Protein AF-A0A2W5MYG7-F1 (afdb_monomer)

Nearest PDB structures (foldseek):
  6tba-assembly1_5A  TM=3.237E-01  e=1.387E-01  Rhodobacter capsulatus SB 1003
  1yc9-assembly1_A-3  TM=1.896E-01  e=4.172E+00  Vibrio cholerae

Mean predicted aligned error: 13.67 Å

Organism: NCBI:txid349221

Sequence (161 aa):
IEKKKSAGIDFLLIENSTKIYDKLEKRGMKPLSVFDMIGRSLGPDLHITSLDVRPVVVATSLDPASETSQDPNAPEPIKQYEVVVRLILPAELAPEKGVEIIANLEKRLQANLPGHQVNIIKQVADMSYTGNFVGEATSAVNKDKEKQDYEAQIMIRGAML

Solvent-accessible surface area (backbone atoms only — not comparable to full-atom values): 9842 Å² total; per-residue (Å²): 116,69,89,52,52,78,70,78,52,60,62,68,58,54,53,52,54,50,53,52,48,53,58,37,45,77,68,34,34,70,58,64,67,56,49,52,40,50,56,64,36,48,48,94,89,50,61,75,77,44,77,47,79,45,84,41,77,47,72,74,86,68,69,98,83,64,93,84,66,92,54,92,78,58,77,75,66,53,51,27,34,38,35,41,40,32,35,67,45,66,44,86,56,54,61,71,56,53,51,52,52,53,55,50,37,50,53,40,40,43,68,67,36,78,85,42,51,68,43,82,77,43,79,44,63,81,74,77,77,78,70,80,72,91,62,86,86,81,80,92,71,85,72,80,72,73,71,61,61,29,41,39,31,39,37,39,35,36,73,49,98

Foldseek 3Di:
DVVVVVVVDDPVVVVVVVVVCVVQVVVLAPCVLLVVLLVVLQPDQWDWPDKDKDKDFDDPDDDPPDPPDPDVPRPPTFIKMKIKTKTWADLVDDLVVQVVSVVSSQVSSCVSDPQKDKDWPDWDDPPVDPPPPPDDDDDDDPPPVPSDITMTMMMIMHTRD

pLDDT: mean 73.77, std 17.49, range [36.84, 94.19]

Secondary structure (DSSP, 8-state):
-HHHHTTT--HHHHHHHHHHHHHHHTTT--HHHHHHHHHHHH-SS--EEEEEEEEEEE-----TT-TT---TTSPPPEEEEEEEEEEEE-TTS-HHHHHHHHHHHHHHHHHHSTT-EEEEEEEE-----------------------PPEEEEEEEEEE--

Structure (mmCIF, N/CA/C/O backbone):
data_AF-A0A2W5MYG7-F1
#
_entry.id   AF-A0A2W5MYG7-F1
#
loop_
_atom_site.group_PDB
_atom_site.id
_atom_site.type_symbol
_atom_site.label_atom_id
_atom_site.label_alt_id
_atom_site.label_comp_id
_atom_site.label_asym_id
_atom_site.label_entity_id
_atom_site.label_seq_id
_atom_site.pdbx_PDB_ins_code
_atom_site.Cartn_x
_atom_site.Cartn_y
_atom_site.Cartn_z
_atom_site.occupancy
_atom_site.B_iso_or_equiv
_atom_site.auth_seq_id
_atom_site.auth_comp_id
_atom_site.auth_asym_id
_atom_site.auth_atom_id
_atom_site.pdbx_PDB_model_num
ATOM 1 N N . ILE A 1 1 ? -2.995 -32.819 14.613 1.00 53.62 1 ILE A N 1
ATOM 2 C CA . ILE A 1 1 ? -2.354 -31.623 14.010 1.00 53.62 1 ILE A CA 1
ATOM 3 C C . ILE A 1 1 ? -1.590 -32.008 12.734 1.00 53.62 1 ILE A C 1
ATOM 5 O O . ILE A 1 1 ? -1.784 -31.353 11.721 1.00 53.62 1 ILE A O 1
ATOM 9 N N . GLU A 1 2 ? -0.861 -33.131 12.702 1.00 53.88 2 GLU A N 1
ATOM 10 C CA . GLU A 1 2 ? -0.200 -33.628 11.473 1.00 53.88 2 GLU A CA 1
ATOM 11 C C . GLU A 1 2 ? -1.151 -34.009 10.327 1.00 53.88 2 GLU A C 1
ATOM 13 O O . GLU A 1 2 ? -0.931 -33.588 9.198 1.00 53.88 2 GLU A O 1
ATOM 18 N N . LYS A 1 3 ? -2.269 -34.697 10.605 1.00 52.00 3 LYS A N 1
ATOM 19 C CA . LYS A 1 3 ? -3.257 -35.101 9.576 1.00 52.00 3 LYS A CA 1
ATOM 20 C C . LYS A 1 3 ? -3.946 -33.947 8.826 1.00 52.00 3 LYS A C 1
ATOM 22 O O . LYS A 1 3 ? -4.667 -34.205 7.871 1.00 52.00 3 LYS A O 1
ATOM 27 N N . LYS A 1 4 ? -3.779 -32.695 9.271 1.00 51.47 4 LYS A N 1
ATOM 28 C CA . LYS A 1 4 ? -4.333 -31.511 8.591 1.00 51.47 4 LYS A CA 1
ATOM 29 C C . LYS A 1 4 ? -3.271 -30.698 7.839 1.00 51.47 4 LYS A C 1
ATOM 31 O O . LYS A 1 4 ? -3.621 -30.058 6.856 1.00 51.47 4 LYS A O 1
ATOM 36 N N . LYS A 1 5 ? -1.983 -30.781 8.215 1.00 50.22 5 LYS A N 1
ATOM 37 C CA . LYS A 1 5 ? -0.866 -30.195 7.439 1.00 50.22 5 LYS A CA 1
ATOM 38 C C . LYS A 1 5 ? -0.744 -30.805 6.036 1.00 50.22 5 LYS A C 1
ATOM 40 O O . LYS A 1 5 ? -0.324 -30.129 5.108 1.00 50.22 5 LYS A O 1
ATOM 45 N N . SER A 1 6 ? -1.174 -32.055 5.864 1.00 51.44 6 SER A N 1
ATOM 46 C CA . SER A 1 6 ? -1.203 -32.763 4.577 1.00 51.44 6 SER A CA 1
ATOM 47 C C . SER A 1 6 ? -2.236 -32.231 3.571 1.00 51.44 6 SER A C 1
ATOM 49 O O . SER A 1 6 ? -2.258 -32.701 2.440 1.00 51.44 6 SER A O 1
ATOM 51 N N . ALA A 1 7 ? -3.085 -31.268 3.952 1.00 57.62 7 ALA A N 1
ATOM 52 C CA . ALA A 1 7 ? -4.072 -30.645 3.065 1.00 57.62 7 ALA A CA 1
ATOM 53 C C . ALA A 1 7 ? -3.548 -29.384 2.342 1.00 57.62 7 ALA A C 1
ATOM 55 O O . ALA A 1 7 ? -4.331 -28.679 1.715 1.00 57.62 7 ALA A O 1
ATOM 56 N N . GLY A 1 8 ? -2.254 -29.057 2.465 1.00 58.41 8 GLY A N 1
ATOM 57 C CA . GLY A 1 8 ? -1.672 -27.836 1.884 1.00 58.41 8 GLY A CA 1
ATOM 58 C C . GLY A 1 8 ? -2.100 -26.541 2.584 1.00 58.41 8 GLY A C 1
ATOM 59 O O . GLY A 1 8 ? -1.766 -25.453 2.132 1.00 58.41 8 GLY A O 1
ATOM 60 N N . ILE A 1 9 ? -2.834 -26.648 3.695 1.00 60.72 9 ILE A N 1
ATOM 61 C CA . ILE A 1 9 ? -3.268 -25.508 4.496 1.00 60.72 9 ILE A CA 1
ATOM 62 C C . ILE A 1 9 ? -2.1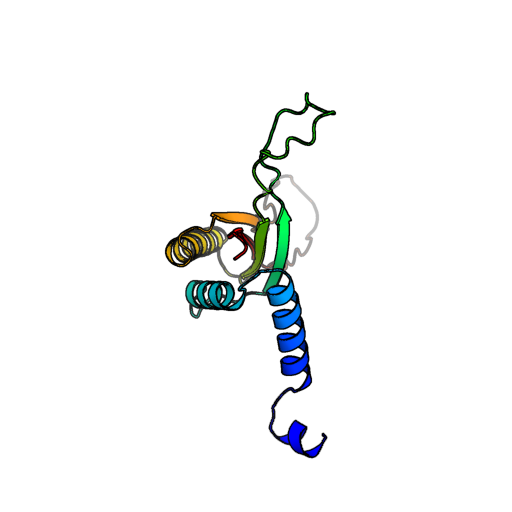52 -25.162 5.478 1.00 60.72 9 ILE A C 1
ATOM 64 O O . ILE A 1 9 ? -1.851 -25.932 6.396 1.00 60.72 9 ILE A O 1
ATOM 68 N N . ASP A 1 10 ? -1.554 -23.990 5.291 1.00 73.25 10 ASP A N 1
ATOM 69 C CA . ASP A 1 10 ? -0.563 -23.451 6.212 1.00 73.25 10 ASP A CA 1
ATOM 70 C C . ASP A 1 10 ? -1.254 -22.879 7.461 1.00 73.25 10 ASP A C 1
ATOM 72 O O . ASP A 1 10 ? -1.663 -21.719 7.528 1.00 73.25 10 ASP A O 1
ATOM 76 N N . PHE A 1 11 ? -1.411 -23.734 8.472 1.00 70.81 11 PHE A N 1
ATOM 77 C CA . PHE A 1 11 ? -1.975 -23.354 9.769 1.00 70.81 11 PHE A CA 1
ATOM 78 C C . PHE A 1 11 ? -1.181 -22.243 10.460 1.00 70.81 11 PHE A C 1
ATOM 80 O O . PHE A 1 11 ? -1.777 -21.455 11.192 1.00 70.81 11 PHE A O 1
ATOM 87 N N . LEU A 1 12 ? 0.134 -22.169 10.231 1.00 75.19 12 LEU A N 1
ATOM 88 C CA . LEU A 1 12 ? 0.979 -21.150 10.845 1.00 75.19 12 LEU A CA 1
ATOM 89 C C . LEU A 1 12 ? 0.669 -19.776 10.249 1.00 75.19 12 LEU A C 1
ATOM 91 O O . LEU A 1 12 ? 0.571 -18.793 10.984 1.00 75.19 12 LEU A O 1
ATOM 95 N N . LEU A 1 13 ? 0.450 -19.719 8.933 1.00 77.00 13 LEU A N 1
ATOM 96 C CA . LEU A 1 13 ? 0.014 -18.503 8.256 1.00 77.00 13 LEU A CA 1
ATOM 97 C C . LEU A 1 13 ? -1.340 -18.030 8.793 1.00 77.00 13 LEU A C 1
ATOM 99 O O . LEU A 1 13 ? -1.457 -16.879 9.200 1.00 77.00 13 LEU A O 1
ATOM 103 N N . ILE A 1 14 ? -2.331 -18.923 8.869 1.00 77.50 14 ILE A N 1
ATOM 104 C CA . ILE A 1 14 ? -3.676 -18.579 9.362 1.00 77.50 14 ILE A CA 1
ATOM 105 C C . ILE A 1 14 ? -3.615 -18.048 10.798 1.00 77.50 14 ILE A C 1
ATOM 107 O O . ILE A 1 14 ? -4.215 -17.015 11.107 1.00 77.50 14 ILE A O 1
ATOM 111 N N . GLU A 1 15 ? -2.881 -18.727 11.681 1.00 77.50 15 GLU A N 1
ATOM 112 C CA . GLU A 1 15 ? -2.757 -18.318 13.079 1.00 77.50 15 GLU A CA 1
ATOM 113 C C . GLU A 1 15 ? -2.080 -16.944 13.204 1.00 77.50 15 GLU A C 1
ATOM 115 O O . GLU A 1 15 ? -2.550 -16.080 13.949 1.00 77.50 15 GLU A O 1
ATOM 120 N N . ASN A 1 16 ? -1.014 -16.705 12.436 1.00 77.56 16 ASN A N 1
ATOM 121 C CA . ASN A 1 16 ? -0.309 -15.425 12.436 1.00 77.56 16 ASN A CA 1
ATOM 122 C C . ASN A 1 16 ? -1.165 -14.292 11.856 1.00 77.56 16 ASN A C 1
ATOM 124 O O . ASN A 1 16 ? -1.227 -13.214 12.450 1.00 77.56 16 ASN A O 1
ATOM 128 N N . SER A 1 17 ? -1.874 -14.533 10.751 1.00 76.75 17 SER A N 1
ATOM 129 C CA . SER A 1 17 ? -2.797 -13.561 10.156 1.00 76.75 17 SER A CA 1
ATOM 130 C C . SER A 1 17 ? -3.930 -13.195 11.115 1.00 76.75 17 SER A C 1
ATOM 132 O O . SER A 1 17 ? -4.253 -12.015 11.252 1.00 76.75 17 SER A O 1
ATOM 134 N N . THR A 1 18 ? -4.474 -14.176 11.843 1.00 81.19 18 THR A N 1
ATOM 135 C CA . THR A 1 18 ? -5.533 -13.948 12.842 1.00 81.19 18 THR A CA 1
ATOM 136 C C . THR A 1 18 ? -5.016 -13.103 14.009 1.00 81.19 18 THR A C 1
ATOM 138 O O . THR A 1 18 ? -5.635 -12.111 14.377 1.00 81.19 18 THR A O 1
ATOM 141 N N . LYS A 1 19 ? -3.823 -13.407 14.539 1.00 83.38 19 LYS A N 1
ATOM 142 C CA . LYS A 1 19 ? -3.205 -12.610 15.618 1.00 83.38 19 LYS A CA 1
ATOM 143 C C . LYS A 1 19 ? -2.951 -11.158 15.209 1.00 83.38 19 LYS A C 1
ATOM 145 O O . LYS A 1 19 ? -3.101 -10.253 16.032 1.00 83.38 19 LYS A O 1
ATOM 150 N N . ILE A 1 20 ? -2.537 -10.928 13.961 1.00 79.94 20 ILE A N 1
ATOM 151 C CA . ILE A 1 20 ? -2.338 -9.576 13.423 1.00 79.94 20 ILE A CA 1
ATOM 152 C C . ILE A 1 20 ? -3.681 -8.852 13.326 1.00 79.94 20 ILE A C 1
ATOM 154 O O . ILE A 1 20 ? -3.776 -7.714 13.786 1.00 79.94 20 ILE A O 1
ATOM 158 N N . TYR A 1 21 ? -4.709 -9.516 12.792 1.00 78.81 21 TYR A N 1
ATOM 159 C CA . TYR A 1 21 ? -6.060 -8.968 12.715 1.00 78.81 21 TYR A CA 1
ATOM 160 C C . TYR A 1 21 ? -6.575 -8.549 14.099 1.00 78.81 21 TYR A C 1
ATOM 162 O O . TYR A 1 21 ? -6.868 -7.371 14.300 1.00 78.81 21 TYR A O 1
ATOM 170 N N . ASP A 1 22 ? -6.556 -9.458 15.077 1.00 81.75 22 ASP A N 1
ATOM 171 C CA . ASP A 1 22 ? -7.035 -9.190 16.439 1.00 81.75 22 ASP A CA 1
ATOM 172 C C . ASP A 1 22 ? -6.283 -8.023 17.092 1.00 81.75 22 ASP A C 1
ATOM 174 O O . ASP A 1 22 ? -6.855 -7.219 17.831 1.00 81.75 22 ASP A O 1
ATOM 178 N N . LYS A 1 23 ? -4.971 -7.913 16.845 1.00 81.19 23 LYS A N 1
ATOM 179 C CA . LYS A 1 23 ? -4.143 -6.826 17.382 1.00 81.19 23 LYS A CA 1
ATOM 180 C C . LYS A 1 23 ? -4.505 -5.473 16.769 1.00 81.19 23 LYS A C 1
ATOM 182 O O . LYS A 1 23 ? -4.419 -4.464 17.468 1.00 81.19 23 LYS A O 1
ATOM 187 N N . LEU A 1 24 ? -4.858 -5.438 15.486 1.00 78.00 24 LEU A N 1
ATOM 188 C CA . LEU A 1 24 ? -5.277 -4.219 14.795 1.00 78.00 24 LEU A CA 1
ATOM 189 C C . LEU A 1 24 ? -6.711 -3.832 15.184 1.00 78.00 24 LEU A C 1
ATOM 191 O O . LEU A 1 24 ? -6.950 -2.667 15.499 1.00 78.00 24 LEU A O 1
ATOM 195 N N . GLU A 1 25 ? -7.623 -4.799 15.281 1.00 78.31 25 GLU A N 1
ATOM 196 C CA . GLU A 1 25 ? -9.010 -4.578 15.709 1.00 78.31 25 GLU A CA 1
ATOM 197 C C . GLU A 1 25 ? -9.080 -4.056 17.150 1.00 78.31 25 GLU A C 1
ATOM 199 O O . GLU A 1 25 ? -9.716 -3.036 17.413 1.00 78.31 25 GLU A O 1
ATOM 204 N N . LYS A 1 26 ? -8.312 -4.649 18.078 1.00 80.38 26 LYS A N 1
ATOM 205 C CA . LYS A 1 26 ? -8.182 -4.147 19.463 1.00 80.38 26 LYS A CA 1
ATOM 206 C C . LYS A 1 26 ? -7.640 -2.719 19.555 1.00 80.38 26 LYS A C 1
ATOM 208 O O . LYS A 1 26 ? -7.763 -2.089 20.602 1.00 80.38 26 LYS A O 1
ATOM 213 N N . ARG A 1 27 ? -7.011 -2.212 18.493 1.00 71.38 27 ARG A N 1
ATOM 214 C CA . ARG A 1 27 ? -6.507 -0.835 18.401 1.00 71.38 27 ARG A CA 1
ATOM 215 C C . ARG A 1 27 ? -7.498 0.121 17.725 1.00 71.38 27 ARG A C 1
ATOM 217 O O . ARG A 1 27 ? -7.124 1.265 17.498 1.00 71.38 27 ARG A O 1
ATOM 224 N N . GLY A 1 28 ? -8.724 -0.313 17.419 1.00 70.88 28 GLY A N 1
ATOM 225 C CA . GLY A 1 28 ? -9.717 0.504 16.708 1.00 70.88 28 GLY A CA 1
ATOM 226 C C . GLY A 1 28 ? -9.388 0.685 15.224 1.00 70.88 28 GLY A C 1
ATOM 227 O O . GLY A 1 28 ? -9.757 1.675 14.601 1.00 70.88 28 GLY A O 1
ATOM 228 N N . MET A 1 29 ? -8.611 -0.232 14.643 1.00 73.69 29 MET A N 1
ATOM 229 C CA . MET A 1 29 ? -8.373 -0.244 13.204 1.00 73.69 29 MET A CA 1
ATOM 230 C C . MET A 1 29 ? -9.260 -1.310 12.569 1.00 73.69 29 MET A C 1
ATOM 232 O O . MET A 1 29 ? -9.302 -2.446 13.035 1.00 73.69 29 MET A O 1
ATOM 236 N N . LYS A 1 30 ? -9.920 -0.960 11.461 1.00 76.31 30 LYS A N 1
ATOM 237 C CA . LYS A 1 30 ? -10.598 -1.908 10.564 1.00 76.31 30 LYS A CA 1
ATOM 238 C C . LYS A 1 30 ? -9.713 -2.145 9.335 1.00 76.31 30 LYS A C 1
ATOM 240 O O . LYS A 1 30 ? -9.975 -1.577 8.278 1.00 76.31 30 LYS A O 1
ATOM 245 N N . PRO A 1 31 ? -8.625 -2.928 9.456 1.00 74.50 31 PRO A N 1
ATOM 246 C CA . PRO A 1 31 ? -7.589 -2.993 8.428 1.00 74.50 31 PRO A CA 1
ATOM 247 C C . PRO A 1 31 ? -8.035 -3.732 7.164 1.00 74.50 31 PRO A C 1
ATOM 249 O O . PRO A 1 31 ? -7.507 -3.470 6.091 1.00 74.50 31 PRO A O 1
ATOM 252 N N . LEU A 1 32 ? -9.011 -4.642 7.266 1.00 81.12 32 LEU A N 1
ATOM 253 C CA . LEU A 1 32 ? -9.390 -5.517 6.155 1.00 81.12 32 LEU A CA 1
ATOM 254 C C . LEU A 1 32 ? -9.943 -4.755 4.952 1.00 81.12 32 LEU A C 1
ATOM 256 O O . LEU A 1 32 ? -9.554 -5.055 3.829 1.00 81.12 32 LEU A O 1
ATOM 260 N N . SER A 1 33 ? -10.811 -3.761 5.167 1.00 82.75 33 SER A N 1
ATOM 261 C CA . SER A 1 33 ? -11.360 -2.963 4.062 1.00 82.75 33 SER A CA 1
ATOM 262 C C . SER A 1 33 ? -10.263 -2.178 3.348 1.00 82.75 33 SER A C 1
ATOM 264 O O . SER A 1 33 ? -10.237 -2.108 2.124 1.00 82.75 33 SER A O 1
ATOM 266 N N . VAL A 1 34 ? -9.315 -1.643 4.114 1.00 85.06 34 VAL A N 1
ATOM 267 C CA . VAL A 1 34 ? -8.167 -0.895 3.598 1.00 85.06 34 VAL A CA 1
ATOM 268 C C . VAL A 1 34 ? -7.265 -1.814 2.783 1.00 85.06 34 VAL A C 1
ATOM 270 O O . VAL A 1 34 ? -6.874 -1.463 1.675 1.00 85.06 34 VAL A O 1
ATOM 273 N N . PHE A 1 35 ? -6.967 -3.006 3.298 1.00 88.56 35 PHE A N 1
ATOM 274 C CA . PHE A 1 35 ? -6.129 -3.983 2.609 1.00 88.56 35 PHE A CA 1
ATOM 275 C C . PHE A 1 35 ? -6.791 -4.524 1.339 1.00 88.56 35 PHE A C 1
ATOM 277 O O . PHE A 1 35 ? -6.102 -4.661 0.332 1.00 88.56 35 PHE A O 1
ATOM 284 N N . ASP A 1 36 ? -8.107 -4.764 1.348 1.00 88.56 36 ASP A N 1
ATOM 285 C CA . ASP A 1 36 ? -8.855 -5.146 0.141 1.00 88.56 36 ASP A CA 1
ATOM 286 C C . ASP A 1 36 ? -8.761 -4.045 -0.925 1.00 88.56 36 ASP A C 1
ATOM 288 O O . ASP A 1 36 ? -8.420 -4.313 -2.077 1.00 88.56 36 ASP A O 1
ATOM 292 N N . MET A 1 37 ? -8.968 -2.780 -0.543 1.00 89.94 37 MET A N 1
ATOM 293 C CA . MET A 1 37 ? -8.863 -1.660 -1.485 1.00 89.94 37 MET A CA 1
ATOM 294 C C . MET A 1 37 ? -7.436 -1.451 -2.002 1.00 89.94 37 MET A C 1
ATOM 296 O O . MET A 1 37 ? -7.257 -1.176 -3.191 1.00 89.94 37 MET A O 1
ATOM 300 N N . ILE A 1 38 ? -6.417 -1.621 -1.153 1.00 90.62 38 ILE A N 1
ATOM 301 C CA . ILE A 1 38 ? -5.012 -1.606 -1.583 1.00 90.62 38 ILE A CA 1
ATOM 302 C C . ILE A 1 38 ? -4.778 -2.722 -2.605 1.00 90.62 38 ILE A C 1
ATOM 304 O O . ILE A 1 38 ? -4.295 -2.442 -3.700 1.00 90.62 38 ILE A O 1
ATOM 308 N N . GLY A 1 39 ? -5.186 -3.956 -2.292 1.00 89.25 39 GLY A N 1
ATOM 309 C CA . GLY A 1 39 ? -5.038 -5.114 -3.176 1.00 89.25 39 GLY A CA 1
ATOM 310 C C . GLY A 1 39 ? -5.693 -4.905 -4.542 1.00 89.25 39 GLY A C 1
ATOM 311 O O . GLY A 1 39 ? -5.062 -5.122 -5.574 1.00 89.25 39 GLY A O 1
ATOM 312 N N . ARG A 1 40 ? -6.926 -4.387 -4.569 1.00 89.56 40 ARG A N 1
ATOM 313 C CA . ARG A 1 40 ? -7.630 -4.050 -5.819 1.00 89.56 40 ARG A CA 1
ATOM 314 C C . ARG A 1 40 ? -6.943 -2.939 -6.611 1.00 89.56 40 ARG A C 1
ATOM 316 O O . ARG A 1 40 ? -6.971 -2.960 -7.838 1.00 89.56 40 ARG A O 1
ATOM 323 N N . SER A 1 41 ? -6.326 -1.975 -5.928 1.00 91.00 41 SER A N 1
ATOM 324 C CA . SER A 1 41 ? -5.667 -0.828 -6.566 1.00 91.00 41 SER A CA 1
ATOM 325 C C . SER A 1 41 ? -4.326 -1.180 -7.215 1.00 91.00 41 SER A C 1
ATOM 327 O O . SER A 1 41 ? -3.908 -0.493 -8.154 1.00 91.00 41 SER A O 1
ATOM 329 N N . LEU A 1 42 ? -3.658 -2.242 -6.754 1.00 90.12 42 LEU A N 1
ATOM 330 C CA . LEU A 1 42 ? -2.433 -2.756 -7.376 1.00 90.12 42 LEU A CA 1
ATOM 331 C C . LEU A 1 42 ? -2.689 -3.259 -8.798 1.00 90.12 42 LEU A C 1
ATOM 333 O O . LEU A 1 42 ? -1.912 -2.957 -9.702 1.00 90.12 42 LEU A O 1
ATOM 337 N N . GLY A 1 43 ? -3.811 -3.950 -9.008 1.00 85.25 43 GLY A N 1
ATOM 338 C CA . GLY A 1 43 ? -4.076 -4.661 -10.255 1.00 85.25 43 GLY A CA 1
ATOM 339 C C . GLY A 1 43 ? -3.239 -5.944 -10.381 1.00 85.25 43 GLY A C 1
ATOM 340 O O . GLY A 1 43 ? -2.640 -6.385 -9.402 1.00 85.25 43 GLY A O 1
ATOM 341 N N . PRO A 1 44 ? -3.217 -6.571 -11.569 1.00 83.19 44 PRO A N 1
ATOM 342 C CA . PRO A 1 44 ? -2.548 -7.858 -11.770 1.00 83.19 44 PRO A CA 1
ATOM 343 C C . PRO A 1 44 ? -1.017 -7.757 -11.834 1.00 83.19 44 PRO A C 1
ATOM 345 O O . PRO A 1 44 ? -0.339 -8.745 -11.572 1.00 83.19 44 PRO A O 1
ATOM 348 N N . ASP A 1 45 ? -0.484 -6.579 -12.165 1.00 80.56 45 ASP A N 1
ATOM 349 C CA . ASP A 1 45 ? 0.925 -6.413 -12.546 1.00 80.56 45 ASP A CA 1
ATOM 350 C C . ASP A 1 45 ? 1.824 -5.935 -11.396 1.00 80.56 45 ASP A C 1
ATOM 352 O O . ASP A 1 45 ? 3.045 -5.881 -11.541 1.00 80.56 45 ASP A O 1
ATOM 356 N N . LEU A 1 46 ? 1.236 -5.534 -10.263 1.00 85.88 46 LEU A N 1
ATOM 357 C CA . LEU A 1 46 ? 1.968 -4.960 -9.137 1.00 85.88 46 LEU A CA 1
ATOM 358 C C . LEU A 1 46 ? 1.883 -5.847 -7.907 1.00 85.88 46 LEU A C 1
ATOM 360 O O . LEU A 1 46 ? 0.808 -6.262 -7.475 1.00 85.88 46 LEU A O 1
ATOM 364 N N . HIS A 1 47 ? 3.040 -6.060 -7.293 1.00 87.88 47 HIS A N 1
ATOM 365 C CA . HIS A 1 47 ? 3.173 -6.853 -6.084 1.00 87.88 47 HIS A CA 1
ATOM 366 C C . HIS A 1 47 ? 3.720 -5.993 -4.949 1.00 87.88 47 HIS A C 1
ATOM 368 O O . HIS A 1 47 ? 4.633 -5.185 -5.129 1.00 87.88 47 HIS A O 1
ATOM 374 N N . ILE A 1 48 ? 3.153 -6.180 -3.759 1.00 89.25 48 ILE A N 1
ATOM 375 C CA . ILE A 1 48 ? 3.654 -5.560 -2.536 1.00 89.25 48 ILE A CA 1
ATOM 376 C C . ILE A 1 48 ? 4.738 -6.457 -1.960 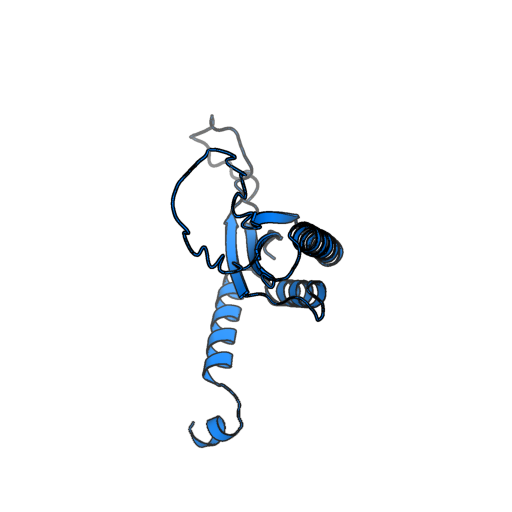1.00 89.25 48 ILE A C 1
ATOM 378 O O . ILE A 1 48 ? 4.510 -7.641 -1.720 1.00 89.25 48 ILE A O 1
ATOM 382 N N . THR A 1 49 ? 5.898 -5.875 -1.684 1.00 90.00 49 THR A N 1
ATOM 383 C CA . THR A 1 49 ? 6.984 -6.569 -0.985 1.00 90.00 49 THR A CA 1
ATOM 384 C C . THR A 1 49 ? 6.812 -6.475 0.525 1.00 90.00 49 THR A C 1
ATOM 386 O O . THR A 1 49 ? 7.113 -7.417 1.251 1.00 90.00 49 THR A O 1
ATOM 389 N N . SER A 1 50 ? 6.347 -5.325 1.017 1.00 89.50 50 SER A N 1
ATOM 390 C CA . SER A 1 50 ? 6.124 -5.106 2.444 1.00 89.50 50 SER A CA 1
ATOM 391 C C . SER A 1 50 ? 4.977 -4.136 2.683 1.00 89.50 50 SER A C 1
ATOM 393 O O . SER A 1 50 ? 4.788 -3.180 1.929 1.00 89.50 50 SER A O 1
ATOM 395 N N . LEU A 1 51 ? 4.228 -4.392 3.750 1.00 89.06 51 LEU A N 1
ATOM 396 C CA . LEU A 1 51 ? 3.160 -3.537 4.235 1.00 89.06 51 LEU A CA 1
ATOM 397 C C . LEU A 1 51 ? 3.346 -3.362 5.742 1.00 89.06 51 LEU A C 1
ATOM 399 O O . LEU A 1 51 ? 3.276 -4.334 6.495 1.00 89.06 51 LEU A O 1
ATOM 403 N N . ASP A 1 52 ? 3.586 -2.127 6.169 1.00 88.88 52 ASP A N 1
ATOM 404 C CA . ASP A 1 52 ? 3.691 -1.757 7.581 1.00 88.88 52 ASP A CA 1
ATOM 405 C C . ASP A 1 52 ? 2.464 -0.937 7.985 1.00 88.88 52 ASP A C 1
ATOM 407 O O . ASP A 1 52 ? 2.036 -0.065 7.232 1.00 88.88 52 ASP A O 1
ATOM 411 N N . VAL A 1 53 ? 1.893 -1.218 9.157 1.00 87.56 53 VAL A N 1
ATOM 412 C CA . VAL A 1 53 ? 0.741 -0.493 9.702 1.00 87.56 53 VAL A CA 1
ATOM 413 C C . VAL A 1 53 ? 1.055 -0.010 11.101 1.00 87.56 53 VAL A C 1
ATOM 415 O O . VAL A 1 53 ? 1.276 -0.803 12.023 1.00 87.56 53 VAL A O 1
ATOM 418 N N . ARG A 1 54 ? 0.974 1.305 11.285 1.00 86.06 54 ARG A N 1
ATOM 419 C CA . ARG A 1 54 ? 1.245 1.949 12.565 1.00 86.06 54 ARG A CA 1
ATOM 420 C C . ARG A 1 54 ? 0.138 2.922 12.966 1.00 86.06 54 ARG A C 1
ATOM 422 O O . ARG A 1 54 ? -0.350 3.676 12.127 1.00 86.06 54 ARG A O 1
ATOM 429 N N . PRO A 1 55 ? -0.266 2.927 14.247 1.00 82.31 55 PRO A N 1
ATOM 430 C CA . PRO A 1 55 ? -1.120 3.979 14.770 1.00 82.31 55 PRO A CA 1
ATOM 431 C C . PRO A 1 55 ? -0.341 5.298 14.835 1.00 82.31 55 PRO A C 1
ATOM 433 O O . PRO A 1 55 ? 0.821 5.317 15.241 1.00 82.31 55 PRO A O 1
ATOM 436 N N . VAL A 1 56 ? -0.992 6.394 14.467 1.00 82.31 56 VAL A N 1
ATOM 437 C CA . VAL A 1 56 ? -0.458 7.756 14.507 1.00 82.31 56 VAL A CA 1
ATOM 438 C C . VAL A 1 56 ? -1.459 8.636 15.248 1.00 82.31 56 VAL A C 1
ATOM 440 O O . VAL A 1 56 ? -2.626 8.737 14.879 1.00 82.31 56 VAL A O 1
ATOM 443 N N . VAL A 1 57 ? -1.009 9.275 16.322 1.00 75.62 57 VAL A N 1
ATOM 444 C CA . VAL A 1 57 ? -1.811 10.281 17.019 1.00 75.62 57 VAL A CA 1
ATOM 445 C C . VAL A 1 57 ? -1.452 11.626 16.417 1.00 75.62 57 VAL A C 1
ATOM 447 O O . VAL A 1 57 ? -0.310 12.069 16.543 1.00 75.62 57 VAL A O 1
ATOM 450 N N . VAL A 1 58 ? -2.405 12.265 15.743 1.00 66.25 58 VAL A N 1
ATOM 451 C CA . VAL A 1 58 ? -2.219 13.648 15.311 1.00 66.25 58 VAL A CA 1
ATOM 452 C C . VAL A 1 58 ? -2.664 14.521 16.470 1.00 66.25 58 VAL A C 1
ATOM 454 O O . VAL A 1 58 ? -3.852 14.608 16.772 1.00 66.25 58 VAL A O 1
ATOM 457 N N . ALA A 1 59 ? -1.695 15.119 17.162 1.00 58.78 59 ALA A N 1
ATOM 458 C CA . ALA A 1 59 ? -1.996 16.178 18.107 1.00 58.78 59 ALA A CA 1
ATOM 459 C C . ALA A 1 59 ? -2.602 17.332 17.305 1.00 58.78 59 ALA A C 1
ATOM 461 O O . ALA A 1 59 ? -1.938 17.910 16.443 1.00 58.78 59 ALA A O 1
ATOM 462 N N . THR A 1 60 ? -3.876 17.628 17.547 1.00 54.59 60 THR A N 1
ATOM 463 C CA . THR A 1 60 ? -4.506 18.851 17.060 1.00 54.59 60 THR A CA 1
ATOM 464 C C . THR A 1 60 ? -3.714 19.989 17.688 1.00 54.59 60 THR A C 1
ATOM 466 O O . THR A 1 60 ? -3.749 20.165 18.902 1.00 54.59 60 THR A O 1
ATOM 469 N N . SER A 1 61 ? -2.894 20.671 16.894 1.00 46.12 61 SER A N 1
ATOM 470 C CA . SER A 1 61 ? -2.002 21.726 17.358 1.00 46.12 61 SER A CA 1
ATOM 471 C C . SER A 1 61 ? -2.806 22.820 18.056 1.00 46.12 61 SER A C 1
ATOM 473 O O . SER A 1 61 ? -3.450 23.635 17.402 1.00 46.12 61 SER A O 1
ATOM 475 N N . LEU A 1 62 ? -2.759 22.815 19.384 1.00 49.41 62 LEU A N 1
ATOM 476 C CA . LEU A 1 62 ? -2.956 23.987 20.217 1.00 49.41 62 LEU A CA 1
ATOM 477 C C . LEU A 1 62 ? -1.551 24.487 20.553 1.00 49.41 62 LEU A C 1
ATOM 479 O O . LEU A 1 62 ? -0.701 23.704 20.971 1.00 49.41 62 LEU A O 1
ATOM 483 N N . ASP A 1 63 ? -1.320 25.757 20.242 1.00 47.62 63 ASP A N 1
ATOM 484 C CA . ASP A 1 63 ? -0.146 26.582 20.531 1.00 47.62 63 ASP A CA 1
ATOM 485 C C . ASP A 1 63 ? 0.880 26.003 21.535 1.00 47.62 63 ASP A C 1
ATOM 487 O O . ASP A 1 63 ? 0.510 25.671 22.665 1.00 47.62 63 ASP A O 1
ATOM 491 N N . PRO A 1 64 ? 2.195 26.006 21.228 1.00 45.00 64 PRO A N 1
ATOM 492 C CA . PRO A 1 64 ? 3.245 25.609 22.175 1.00 45.00 64 PRO A CA 1
ATOM 493 C C . PRO A 1 64 ? 3.422 26.574 23.371 1.00 45.00 64 PRO A C 1
ATOM 495 O O . PRO A 1 64 ? 4.425 26.501 24.073 1.00 45.00 64 PRO A O 1
ATOM 498 N N . ALA A 1 65 ? 2.470 27.478 23.625 1.00 49.91 65 ALA A N 1
ATOM 499 C CA . ALA A 1 65 ? 2.511 28.478 24.693 1.00 49.91 65 ALA A CA 1
ATOM 500 C C . ALA A 1 65 ? 1.586 28.174 25.890 1.00 49.91 65 ALA A C 1
ATOM 502 O O . ALA A 1 65 ? 1.453 29.015 26.775 1.00 49.91 65 ALA A O 1
ATOM 503 N N . SER A 1 66 ? 0.924 27.013 25.951 1.00 44.69 66 SER A N 1
ATOM 504 C CA . SER A 1 66 ? 0.001 26.675 27.053 1.00 44.69 66 SER A CA 1
ATOM 505 C C . SER A 1 66 ? 0.377 25.380 27.770 1.00 44.69 66 SER A C 1
ATOM 507 O O . SER A 1 66 ? -0.388 24.422 27.849 1.00 44.69 66 SER A O 1
ATOM 509 N N . GLU A 1 67 ? 1.563 25.367 28.368 1.00 50.72 67 GLU A N 1
ATOM 510 C CA . GLU A 1 67 ? 1.865 24.469 29.482 1.00 50.72 67 GLU A CA 1
ATOM 511 C C . GLU A 1 67 ? 1.142 24.990 30.735 1.00 50.72 67 GLU A C 1
ATOM 513 O O . GLU A 1 67 ? 1.726 25.804 31.438 1.00 50.72 67 GLU A O 1
ATOM 518 N N . THR A 1 68 ? -0.130 24.628 30.992 1.00 50.91 68 THR A N 1
ATOM 519 C CA . THR A 1 68 ? -0.749 24.547 32.358 1.00 50.91 68 THR A CA 1
ATOM 520 C C . THR A 1 68 ? -2.276 24.369 32.415 1.00 50.91 68 THR A C 1
ATOM 522 O O . THR A 1 68 ? -2.864 24.496 33.488 1.00 50.91 68 THR A O 1
ATOM 525 N N . SER A 1 69 ? -2.989 24.021 31.344 1.00 48.34 69 SER A N 1
ATOM 526 C CA . SER A 1 69 ? -4.434 23.759 31.478 1.00 48.34 69 SER A CA 1
ATOM 527 C C . SER A 1 69 ? -4.858 22.532 30.685 1.00 48.34 69 SER A C 1
ATOM 529 O O . SER A 1 69 ? -4.954 22.573 29.464 1.00 48.34 69 SER A O 1
ATOM 531 N N . GLN A 1 70 ? -5.119 21.427 31.394 1.00 57.06 70 GLN A N 1
ATOM 532 C CA . GLN A 1 70 ? -6.005 20.376 30.892 1.00 57.06 70 GLN A CA 1
ATOM 533 C C . GLN A 1 70 ? -7.399 20.995 30.770 1.00 57.06 70 GLN A C 1
ATOM 535 O O . GLN A 1 70 ? -8.180 20.965 31.717 1.00 57.06 70 GLN A O 1
ATOM 540 N N . ASP A 1 71 ? -7.673 21.627 29.633 1.00 60.06 71 ASP A N 1
ATOM 541 C CA . ASP A 1 71 ? -9.017 22.064 29.286 1.00 60.06 71 ASP A CA 1
ATOM 542 C C . ASP A 1 71 ? -9.880 20.807 29.053 1.00 60.06 71 ASP A C 1
ATOM 544 O O . ASP A 1 71 ? -9.575 20.027 28.146 1.00 60.06 71 ASP A O 1
ATOM 548 N N . PRO A 1 72 ? -10.934 20.557 29.852 1.00 59.84 72 PRO A N 1
ATOM 549 C CA . PRO A 1 72 ? -11.855 19.442 29.627 1.00 59.84 72 PRO A CA 1
ATOM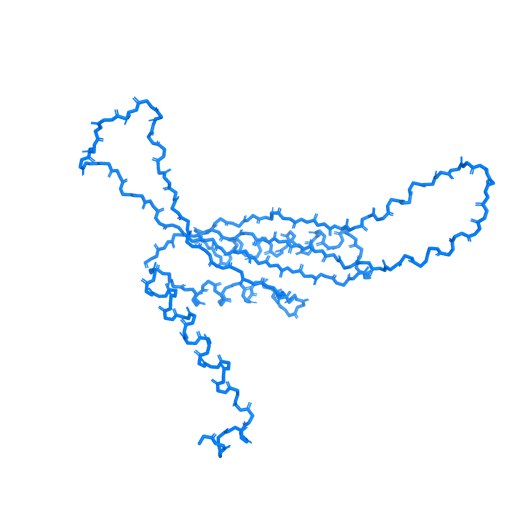 550 C C . PRO A 1 72 ? -12.653 19.567 28.317 1.00 59.84 72 PRO A C 1
ATOM 552 O O . PRO A 1 72 ? -13.318 18.608 27.932 1.00 59.84 72 PRO A O 1
ATOM 555 N N . ASN A 1 73 ? -12.575 20.710 27.624 1.00 61.22 73 ASN A N 1
ATOM 556 C CA . ASN A 1 73 ? -13.119 20.915 26.280 1.00 61.22 73 ASN A CA 1
ATOM 557 C C . ASN A 1 73 ? -12.063 20.820 25.166 1.00 61.22 73 ASN A C 1
ATOM 559 O O . ASN A 1 73 ? -12.383 21.106 24.008 1.00 61.22 73 ASN A O 1
ATOM 563 N N . ALA A 1 74 ? -10.818 20.433 25.473 1.00 61.06 74 ALA A N 1
ATOM 564 C CA . ALA A 1 74 ? -9.818 20.204 24.438 1.00 61.06 74 ALA A CA 1
ATOM 565 C C . ALA A 1 74 ? -10.322 19.109 23.475 1.00 61.06 74 ALA A C 1
ATOM 567 O O . ALA A 1 74 ? -10.721 18.034 23.935 1.00 61.06 74 ALA A O 1
ATOM 568 N N . PRO A 1 75 ? -10.330 19.356 22.149 1.00 59.41 75 PRO A N 1
ATOM 569 C CA . PRO A 1 75 ? -10.792 18.367 21.187 1.00 59.41 75 PRO A CA 1
ATOM 570 C C . PRO A 1 75 ? -9.959 17.093 21.330 1.00 59.41 75 PRO A C 1
ATOM 572 O O . PRO A 1 75 ? -8.727 17.152 21.349 1.00 59.41 75 PRO A O 1
ATOM 575 N N . GLU A 1 76 ? -10.634 15.946 21.447 1.00 63.84 76 GLU A N 1
ATOM 576 C CA . GLU A 1 76 ? -9.949 14.664 21.582 1.00 63.84 76 GLU A CA 1
ATOM 577 C C . GLU A 1 76 ? -8.946 14.469 20.433 1.00 63.84 76 GLU A C 1
ATOM 579 O O . GLU A 1 76 ? -9.245 14.796 19.277 1.00 63.84 76 GLU A O 1
ATOM 584 N N . PRO A 1 77 ? -7.745 13.936 20.721 1.00 64.25 77 PRO A N 1
ATOM 585 C CA . PRO A 1 77 ? -6.742 13.719 19.695 1.00 64.25 77 PRO A CA 1
ATOM 586 C C . PRO A 1 77 ? -7.277 12.746 18.643 1.00 64.25 77 PRO A C 1
ATOM 588 O O . PRO A 1 77 ? -7.675 11.619 18.958 1.00 64.25 77 PRO A 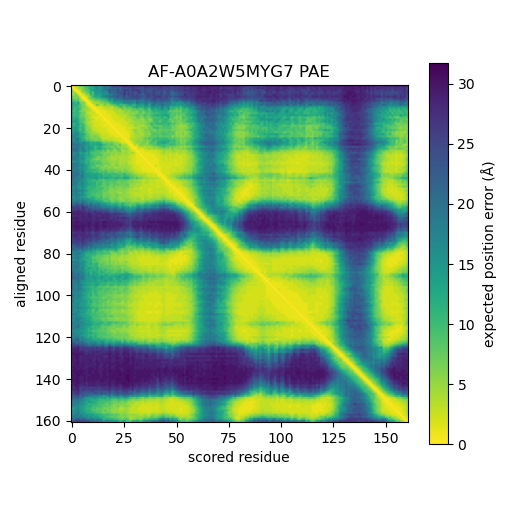O 1
ATOM 591 N N . ILE A 1 78 ? -7.256 13.170 17.377 1.00 67.00 78 ILE A N 1
ATOM 592 C CA . ILE A 1 78 ? -7.727 12.346 16.265 1.00 67.00 78 ILE A CA 1
ATOM 593 C C . ILE A 1 78 ? -6.757 11.175 16.105 1.00 67.00 78 ILE A C 1
ATOM 595 O O . ILE A 1 78 ? -5.592 11.334 15.725 1.00 67.00 78 ILE A O 1
ATOM 599 N N . LYS A 1 79 ? -7.250 9.972 16.396 1.00 78.75 79 LYS A N 1
ATOM 600 C CA . LYS A 1 79 ? -6.508 8.732 16.183 1.00 78.75 79 LYS A CA 1
ATOM 601 C C . LYS A 1 79 ? -6.541 8.406 14.698 1.00 78.75 79 LYS A C 1
ATOM 603 O O . LYS A 1 79 ? -7.602 8.182 14.120 1.00 78.75 79 LYS A O 1
ATOM 608 N N . GLN A 1 80 ? -5.374 8.374 14.078 1.00 84.56 80 GLN A N 1
ATOM 609 C CA . GLN A 1 80 ? -5.202 8.005 12.681 1.00 84.56 80 GLN A CA 1
ATOM 610 C C . GLN A 1 80 ? -4.311 6.776 12.591 1.00 84.56 80 GLN A C 1
ATOM 612 O O . GLN A 1 80 ? -3.564 6.459 13.510 1.00 84.56 80 GLN A O 1
ATOM 617 N N . TYR A 1 81 ? -4.370 6.059 11.489 1.00 87.00 81 TYR A N 1
ATOM 618 C CA . TYR A 1 81 ? -3.399 5.025 11.188 1.00 87.00 81 TYR A CA 1
ATOM 619 C C . TYR A 1 81 ? -2.669 5.383 9.907 1.00 87.00 81 TYR A C 1
ATOM 621 O O . TYR A 1 81 ? -3.171 6.121 9.056 1.00 87.00 81 TYR A O 1
ATOM 629 N N . GLU A 1 82 ? -1.476 4.834 9.784 1.00 89.50 82 GLU A N 1
ATOM 630 C CA . GLU A 1 82 ? -0.640 4.969 8.614 1.00 89.50 82 GLU A CA 1
ATOM 631 C C . GLU A 1 82 ? -0.253 3.582 8.118 1.00 89.50 82 GLU A C 1
ATOM 633 O O . GLU A 1 82 ? 0.185 2.734 8.899 1.00 89.50 82 GLU A O 1
ATOM 638 N N . VAL A 1 83 ? -0.440 3.364 6.822 1.00 90.75 83 VAL A N 1
ATOM 639 C CA . VAL A 1 83 ? -0.009 2.171 6.105 1.00 90.75 83 VAL A CA 1
ATOM 640 C C . VAL A 1 83 ? 1.100 2.576 5.152 1.00 90.75 83 VAL A C 1
ATOM 642 O O . VAL A 1 83 ? 0.887 3.428 4.293 1.00 90.75 83 VAL A O 1
ATOM 645 N N . VAL A 1 84 ? 2.271 1.964 5.282 1.00 92.56 84 VAL A N 1
ATOM 646 C CA . VAL A 1 84 ? 3.376 2.143 4.340 1.00 92.56 84 VAL A CA 1
ATOM 647 C C . VAL A 1 84 ? 3.471 0.900 3.473 1.00 92.56 84 VAL A C 1
ATOM 649 O O . VAL A 1 84 ? 3.758 -0.193 3.959 1.00 92.56 84 VAL A O 1
ATOM 652 N N . VAL A 1 85 ? 3.223 1.081 2.182 1.00 92.44 85 VAL A N 1
ATOM 653 C CA . VAL A 1 85 ? 3.300 0.041 1.160 1.00 92.44 85 VAL A CA 1
ATOM 654 C C . VAL A 1 85 ? 4.623 0.182 0.426 1.00 92.44 85 VAL A C 1
ATOM 656 O O . VAL A 1 85 ? 4.899 1.234 -0.146 1.00 92.44 85 VAL A O 1
ATOM 659 N N . ARG A 1 86 ? 5.432 -0.878 0.415 1.00 92.75 86 ARG A N 1
ATOM 660 C CA . ARG A 1 86 ? 6.670 -0.957 -0.366 1.00 92.75 86 ARG A CA 1
ATOM 661 C C . ARG A 1 86 ? 6.468 -1.829 -1.598 1.00 92.75 86 ARG A C 1
ATOM 663 O O . ARG A 1 86 ? 5.993 -2.962 -1.482 1.00 92.75 86 ARG A O 1
ATOM 670 N N . LEU A 1 87 ? 6.895 -1.311 -2.743 1.00 91.06 87 LEU A N 1
ATOM 671 C CA . LEU A 1 87 ? 6.905 -2.002 -4.025 1.00 91.06 87 LEU A CA 1
ATOM 672 C C . LEU A 1 87 ? 8.326 -2.035 -4.582 1.00 91.06 87 LEU A C 1
ATOM 674 O O . LEU A 1 87 ? 9.084 -1.073 -4.434 1.00 91.06 87 LEU A O 1
ATOM 678 N N . ILE A 1 88 ? 8.649 -3.138 -5.246 1.00 88.88 88 ILE A N 1
ATOM 679 C CA . ILE A 1 88 ? 9.879 -3.306 -6.012 1.00 88.88 88 ILE A CA 1
ATOM 680 C C . ILE A 1 88 ? 9.465 -3.600 -7.452 1.00 88.88 88 ILE A C 1
ATOM 682 O O . ILE A 1 88 ? 8.671 -4.512 -7.691 1.00 88.88 88 ILE A O 1
ATOM 686 N N . LEU A 1 89 ? 9.953 -2.796 -8.395 1.00 85.69 89 LEU A N 1
ATOM 687 C CA . LEU A 1 89 ? 9.735 -2.994 -9.825 1.00 85.69 89 LEU A CA 1
ATOM 688 C C . LEU A 1 89 ? 10.987 -3.612 -10.463 1.00 85.69 89 LEU A C 1
ATOM 690 O O . LEU A 1 89 ? 12.098 -3.330 -10.004 1.00 85.69 89 LEU A O 1
ATOM 694 N N . PRO A 1 90 ? 10.827 -4.411 -11.534 1.00 83.25 90 PRO A N 1
ATOM 695 C CA . 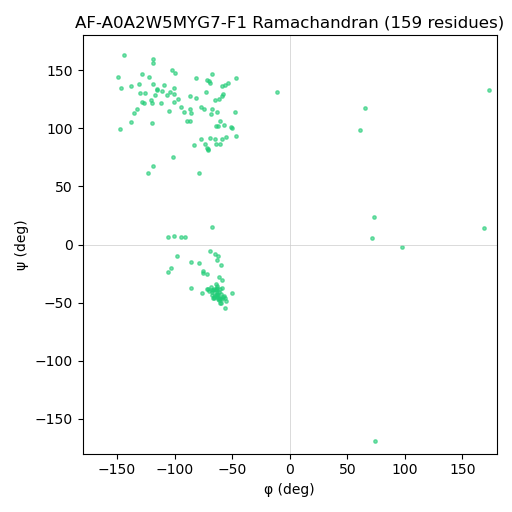PRO A 1 90 ? 11.952 -5.038 -12.214 1.00 83.25 90 PRO A CA 1
ATOM 696 C C . PRO A 1 90 ? 12.984 -4.012 -12.682 1.00 83.25 90 PRO A C 1
ATOM 698 O O . PRO A 1 90 ? 12.626 -3.000 -13.288 1.00 83.25 90 PRO A O 1
ATOM 701 N N . ALA A 1 91 ? 14.265 -4.319 -12.493 1.00 76.56 91 ALA A N 1
ATOM 702 C CA . ALA A 1 91 ? 15.371 -3.455 -12.904 1.00 76.56 91 ALA A CA 1
ATOM 703 C C . ALA A 1 91 ? 15.481 -3.220 -14.429 1.00 76.56 91 ALA A C 1
ATOM 705 O O . ALA A 1 91 ? 16.219 -2.351 -14.889 1.00 76.56 91 ALA A O 1
ATOM 706 N N . GLU A 1 92 ? 14.775 -4.010 -15.242 1.00 80.44 92 GLU A N 1
ATOM 707 C CA . GLU A 1 92 ? 14.703 -3.833 -16.700 1.00 80.44 92 GLU A CA 1
ATOM 708 C C . GLU A 1 92 ? 13.742 -2.718 -17.123 1.00 80.44 92 GLU A C 1
ATOM 710 O O . GLU A 1 92 ? 13.784 -2.264 -18.269 1.00 80.44 92 GLU A O 1
ATOM 715 N N . LEU A 1 93 ? 12.875 -2.276 -16.211 1.00 82.62 93 LEU A N 1
ATOM 716 C CA . LEU A 1 93 ? 11.917 -1.218 -16.466 1.00 82.62 93 LEU A CA 1
ATOM 717 C C . LEU A 1 93 ? 12.631 0.137 -16.529 1.00 82.62 93 LEU A C 1
ATOM 719 O O . LEU A 1 93 ? 13.386 0.502 -15.630 1.00 82.62 93 LEU A O 1
ATOM 723 N N . ALA A 1 94 ? 12.346 0.918 -17.572 1.00 83.25 94 ALA A N 1
ATOM 724 C CA . ALA A 1 94 ? 12.853 2.282 -17.673 1.00 83.25 94 ALA A CA 1
ATOM 725 C C . ALA A 1 94 ? 12.387 3.127 -16.463 1.00 83.25 94 ALA A C 1
ATOM 727 O O . ALA A 1 94 ? 11.202 3.059 -16.111 1.00 83.25 94 ALA A O 1
ATOM 728 N N . PRO A 1 95 ? 13.259 3.948 -15.845 1.00 81.88 95 PRO A N 1
ATOM 729 C CA . PRO A 1 95 ? 12.906 4.785 -14.696 1.00 81.88 95 PRO A CA 1
ATOM 730 C C . PRO A 1 95 ? 11.637 5.617 -14.898 1.00 81.88 95 PRO A C 1
ATOM 732 O O . PRO A 1 95 ? 10.786 5.677 -14.011 1.00 81.88 95 PRO A O 1
ATOM 735 N N . GLU A 1 96 ? 11.463 6.200 -16.085 1.00 84.31 96 GLU A N 1
ATOM 736 C CA . GLU A 1 96 ? 10.307 7.027 -16.443 1.00 84.31 96 GLU A CA 1
ATOM 737 C C . GLU A 1 96 ? 9.010 6.211 -16.406 1.00 84.31 96 GLU A C 1
ATOM 739 O O . GLU A 1 96 ? 7.972 6.693 -15.950 1.00 84.31 96 GLU A O 1
ATOM 744 N N . LYS A 1 97 ? 9.083 4.942 -16.827 1.00 87.31 97 LYS A N 1
ATOM 745 C CA . LYS A 1 97 ? 7.963 4.002 -16.747 1.00 87.31 97 LYS A CA 1
ATOM 746 C C . LYS A 1 97 ? 7.678 3.580 -15.315 1.00 87.31 97 LYS A C 1
ATOM 748 O O . LYS A 1 97 ? 6.509 3.507 -14.946 1.00 87.31 97 LYS A O 1
ATOM 753 N N . GLY A 1 98 ? 8.707 3.377 -14.493 1.00 86.56 98 GLY A N 1
ATOM 754 C CA . GLY A 1 98 ? 8.532 3.163 -13.055 1.00 86.56 98 GLY A CA 1
ATOM 755 C C . GLY A 1 98 ? 7.785 4.326 -12.402 1.00 86.56 98 GLY A C 1
ATOM 756 O O . GLY A 1 98 ? 6.818 4.114 -11.672 1.00 86.56 98 GLY A O 1
ATOM 757 N N . VAL A 1 99 ? 8.159 5.564 -12.744 1.00 87.50 99 VAL A N 1
ATOM 758 C CA . VAL A 1 99 ? 7.483 6.762 -12.232 1.00 87.50 99 VAL A CA 1
ATOM 759 C C . VAL A 1 99 ? 6.020 6.826 -12.653 1.00 87.50 99 VAL A C 1
ATOM 761 O O . VAL A 1 99 ? 5.149 7.046 -11.808 1.00 87.50 99 VAL A O 1
ATOM 764 N N . GLU A 1 100 ? 5.744 6.580 -13.931 1.00 90.25 100 GLU A N 1
ATOM 765 C CA . GLU A 1 100 ? 4.385 6.549 -14.474 1.00 90.25 100 GLU A CA 1
ATOM 766 C C . GLU A 1 100 ? 3.506 5.506 -13.762 1.00 90.25 100 GLU A C 1
ATOM 768 O O . GLU A 1 100 ? 2.376 5.801 -13.366 1.00 90.25 100 GLU A O 1
ATOM 773 N N . ILE A 1 101 ? 4.035 4.299 -13.543 1.00 90.75 101 ILE A N 1
ATOM 774 C CA . ILE A 1 101 ? 3.332 3.209 -12.857 1.00 90.75 101 ILE A CA 1
ATOM 775 C C . ILE A 1 101 ? 2.975 3.596 -11.419 1.00 90.75 101 ILE A C 1
ATOM 777 O O . ILE A 1 101 ? 1.827 3.413 -11.006 1.00 90.75 101 ILE A O 1
ATOM 781 N N . ILE A 1 102 ? 3.927 4.153 -10.665 1.00 91.69 102 ILE A N 1
ATOM 782 C CA . ILE A 1 102 ? 3.699 4.541 -9.268 1.00 91.69 102 ILE A CA 1
ATOM 783 C C . ILE A 1 102 ? 2.711 5.710 -9.167 1.00 91.69 102 ILE A C 1
ATOM 785 O O . ILE A 1 102 ? 1.808 5.663 -8.333 1.00 91.69 102 ILE A O 1
ATOM 789 N N . ALA A 1 103 ? 2.802 6.705 -10.053 1.00 91.50 103 ALA A N 1
ATOM 790 C CA . ALA A 1 103 ? 1.847 7.815 -10.096 1.00 91.50 103 ALA A CA 1
ATOM 791 C C . ALA A 1 103 ? 0.423 7.343 -10.447 1.00 91.50 103 ALA A C 1
ATOM 793 O O . ALA A 1 103 ? -0.569 7.817 -9.889 1.00 91.50 103 ALA A O 1
ATOM 794 N N . ASN A 1 104 ? 0.299 6.373 -11.355 1.00 93.31 104 ASN A N 1
ATOM 795 C CA . ASN A 1 104 ? -0.991 5.767 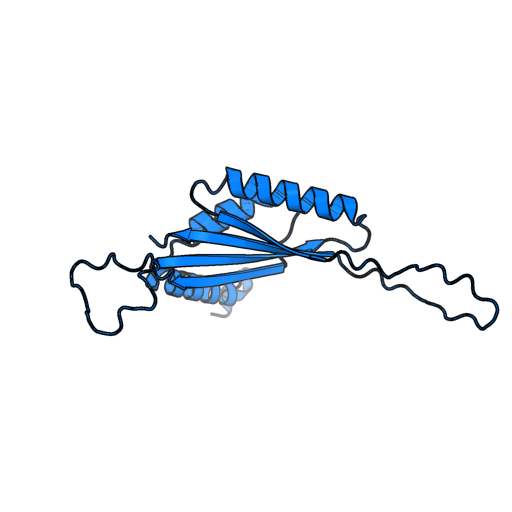-11.676 1.00 93.31 104 ASN A CA 1
ATOM 796 C C . ASN A 1 104 ? -1.543 4.950 -10.500 1.00 93.31 104 ASN A C 1
ATOM 798 O O . ASN A 1 104 ? -2.743 5.015 -10.228 1.00 93.31 104 ASN A O 1
ATOM 802 N N . LEU A 1 105 ? -0.687 4.218 -9.780 1.00 93.44 105 LEU A N 1
ATOM 803 C CA . LEU A 1 105 ? -1.082 3.496 -8.572 1.00 93.44 105 LEU A CA 1
ATOM 804 C C . LEU A 1 105 ? -1.587 4.454 -7.486 1.00 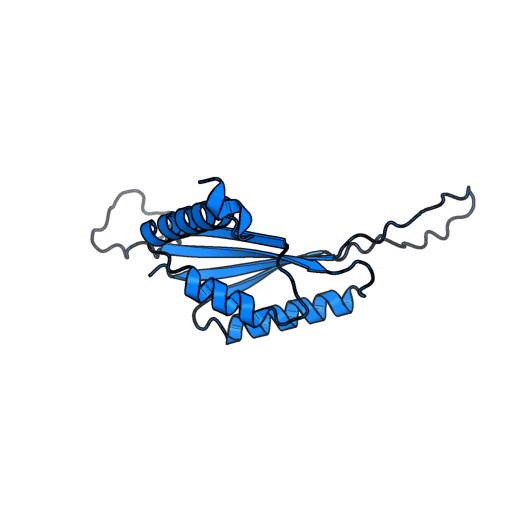93.44 105 LEU A C 1
ATOM 806 O O . LEU A 1 105 ? -2.649 4.205 -6.920 1.00 93.44 105 LEU A O 1
ATOM 810 N N . GLU A 1 106 ? -0.882 5.557 -7.232 1.00 93.38 106 GLU A N 1
ATOM 811 C CA . GLU A 1 106 ? -1.313 6.596 -6.289 1.00 93.38 106 GLU A CA 1
ATOM 812 C C . GLU A 1 106 ? -2.711 7.123 -6.639 1.00 93.38 106 GLU A C 1
ATOM 814 O O . GLU A 1 106 ? -3.597 7.133 -5.785 1.00 93.38 106 GLU A O 1
ATOM 819 N N . LYS A 1 107 ? -2.956 7.472 -7.909 1.00 93.69 107 LYS A N 1
ATOM 820 C CA . LYS A 1 107 ? -4.280 7.931 -8.365 1.00 93.69 107 LYS A CA 1
ATOM 821 C C . LYS A 1 107 ? -5.375 6.888 -8.136 1.00 93.69 107 LYS A C 1
ATOM 823 O O . LYS A 1 107 ? -6.465 7.240 -7.688 1.00 93.69 107 LYS A O 1
ATOM 828 N N . ARG A 1 108 ? -5.102 5.609 -8.426 1.00 94.19 108 ARG A N 1
ATOM 829 C CA . ARG A 1 108 ? -6.063 4.516 -8.182 1.00 94.19 108 ARG A CA 1
ATOM 830 C C . ARG A 1 108 ? -6.339 4.333 -6.694 1.00 94.19 108 ARG A C 1
ATOM 832 O O . ARG A 1 108 ? -7.498 4.199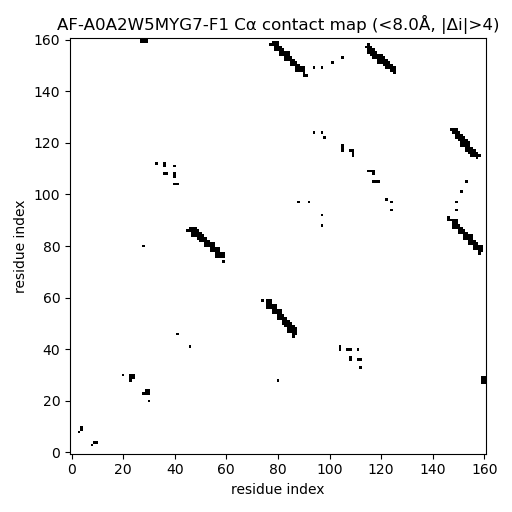 -6.312 1.00 94.19 108 ARG A O 1
ATOM 839 N N . LEU A 1 109 ? -5.299 4.371 -5.862 1.00 93.31 109 LEU A N 1
ATOM 840 C CA . LEU A 1 109 ? -5.435 4.301 -4.408 1.00 93.31 109 LEU A CA 1
ATOM 841 C C . LEU A 1 109 ? -6.276 5.467 -3.884 1.00 93.31 109 LEU A C 1
ATOM 843 O O . LEU A 1 109 ? -7.208 5.237 -3.122 1.00 93.31 109 LEU A O 1
ATOM 847 N N . GLN A 1 110 ? -6.011 6.692 -4.341 1.00 92.75 110 GLN A N 1
ATOM 848 C CA . GLN A 1 110 ? -6.759 7.881 -3.931 1.00 92.75 110 GLN A CA 1
ATOM 849 C C . GLN A 1 110 ? -8.238 7.816 -4.344 1.00 92.75 110 GLN A C 1
ATOM 851 O O . GLN A 1 110 ? -9.104 8.272 -3.599 1.00 92.75 110 GLN A O 1
ATOM 856 N N . ALA A 1 111 ? -8.538 7.234 -5.508 1.00 92.81 111 ALA A N 1
ATOM 857 C CA . ALA A 1 111 ? -9.910 7.031 -5.971 1.00 92.81 111 ALA A CA 1
ATOM 858 C C . ALA A 1 111 ? -10.653 5.940 -5.176 1.00 92.81 111 ALA A C 1
ATOM 860 O O . ALA A 1 111 ? -11.838 6.093 -4.886 1.00 92.81 111 ALA A O 1
ATOM 861 N N . ASN A 1 112 ? -9.964 4.854 -4.812 1.00 91.19 112 ASN A N 1
ATOM 862 C CA . ASN A 1 112 ? -10.558 3.707 -4.115 1.00 91.19 112 ASN A CA 1
ATOM 863 C C . ASN A 1 112 ? -10.615 3.870 -2.588 1.00 91.19 112 ASN A C 1
ATOM 865 O O . ASN A 1 112 ? -11.333 3.128 -1.919 1.00 91.19 112 ASN A O 1
ATOM 869 N N . LEU A 1 113 ? -9.873 4.826 -2.030 1.00 90.19 113 LEU A N 1
ATOM 870 C CA . LEU A 1 113 ? -9.836 5.138 -0.602 1.00 90.19 113 LEU A CA 1
ATOM 871 C C . LEU A 1 113 ? -10.299 6.588 -0.354 1.00 90.19 113 LEU A C 1
ATOM 873 O O . LEU A 1 113 ? -9.499 7.446 0.033 1.00 90.19 113 LEU A O 1
ATOM 877 N N . PRO A 1 114 ? -11.590 6.901 -0.599 1.00 85.25 114 PRO A N 1
ATOM 878 C CA . PRO A 1 114 ? -12.119 8.233 -0.343 1.00 85.25 114 PRO A CA 1
ATOM 879 C C . PRO A 1 114 ? -12.074 8.530 1.162 1.00 85.25 114 PRO A C 1
ATOM 881 O O . PRO A 1 114 ? -12.619 7.785 1.974 1.00 85.25 114 PRO A O 1
ATOM 884 N N . GLY A 1 115 ? -11.423 9.634 1.533 1.00 86.19 115 GLY A N 1
ATOM 885 C CA . GLY A 1 115 ? -11.194 10.012 2.933 1.00 86.19 115 GLY A CA 1
ATOM 886 C C . GLY A 1 115 ? -9.818 9.618 3.477 1.00 86.19 115 GLY A C 1
ATOM 887 O O . GLY A 1 115 ? -9.491 9.979 4.608 1.00 86.19 115 GLY A O 1
ATOM 888 N N . HIS A 1 116 ? -8.991 8.944 2.677 1.00 90.00 116 HIS A N 1
ATOM 889 C CA . HIS A 1 116 ? -7.593 8.676 3.000 1.00 90.00 116 HIS A CA 1
ATOM 890 C C . HIS A 1 116 ? -6.674 9.654 2.280 1.00 90.00 116 HIS A C 1
ATOM 892 O O . HIS A 1 116 ? -6.948 10.092 1.161 1.00 90.00 116 HIS A O 1
ATOM 898 N N . GLN A 1 117 ? -5.557 9.974 2.923 1.00 90.25 117 GLN A N 1
ATOM 899 C CA . GLN A 1 117 ? -4.468 10.709 2.299 1.00 90.25 117 GLN A CA 1
ATOM 900 C C . GLN A 1 117 ? -3.449 9.708 1.760 1.00 90.25 117 GLN A C 1
ATOM 902 O O . GLN A 1 117 ? -2.864 8.952 2.539 1.00 90.25 117 GLN A O 1
ATOM 907 N N . VAL A 1 118 ? -3.231 9.707 0.448 1.00 92.19 118 VAL A N 1
ATOM 908 C CA . VAL A 1 118 ? -2.219 8.875 -0.210 1.00 92.19 118 VAL A CA 1
ATOM 909 C C . VAL A 1 118 ? -1.065 9.772 -0.645 1.00 92.19 118 VAL A C 1
ATOM 911 O O . VAL A 1 118 ? -1.300 10.792 -1.279 1.00 92.19 118 VAL A O 1
ATOM 914 N N . ASN A 1 119 ? 0.168 9.414 -0.280 1.00 91.88 119 ASN A N 1
ATOM 915 C CA . ASN A 1 119 ? 1.371 10.146 -0.675 1.00 91.88 119 ASN A CA 1
ATOM 916 C C . ASN A 1 119 ? 2.486 9.175 -1.077 1.00 91.88 119 ASN A C 1
ATOM 918 O O . ASN A 1 119 ? 2.782 8.223 -0.347 1.00 91.88 119 ASN A O 1
ATOM 922 N N . ILE A 1 120 ? 3.183 9.459 -2.172 1.00 90.94 120 ILE A N 1
ATOM 923 C CA . ILE A 1 120 ? 4.456 8.800 -2.493 1.00 90.94 120 ILE A CA 1
ATOM 924 C C . ILE A 1 120 ? 5.550 9.376 -1.578 1.00 90.94 120 ILE A C 1
ATOM 926 O O . ILE A 1 120 ? 5.854 10.564 -1.639 1.00 90.94 120 ILE A O 1
ATOM 930 N N . ILE A 1 121 ? 6.145 8.544 -0.715 1.00 91.38 121 ILE A N 1
ATOM 931 C CA . ILE A 1 121 ? 7.163 8.984 0.265 1.00 91.38 121 ILE A CA 1
ATOM 932 C C . ILE A 1 121 ? 8.594 8.616 -0.134 1.00 91.38 121 ILE A C 1
ATOM 934 O O . ILE A 1 121 ? 9.547 9.213 0.361 1.00 91.38 121 ILE A O 1
ATOM 938 N N . LYS A 1 122 ? 8.765 7.631 -1.020 1.00 86.62 122 LYS A N 1
ATOM 939 C CA . LYS A 1 122 ? 10.066 7.254 -1.577 1.00 86.62 122 LYS A CA 1
ATOM 940 C C . LYS A 1 122 ? 9.879 6.782 -3.007 1.00 86.62 122 LYS A C 1
ATOM 942 O O . LYS A 1 122 ? 8.998 5.970 -3.280 1.00 86.62 122 LYS A O 1
ATOM 947 N N . GLN A 1 123 ? 10.747 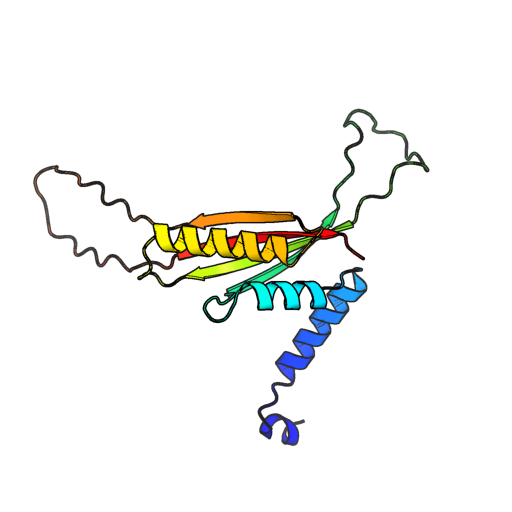7.256 -3.888 1.00 84.19 123 GLN A N 1
ATOM 948 C CA . GLN A 1 123 ? 10.795 6.839 -5.277 1.00 84.19 123 GLN A CA 1
ATOM 949 C C . GLN A 1 123 ? 12.245 6.896 -5.744 1.00 84.19 123 GLN A C 1
ATOM 951 O O . GLN A 1 123 ? 12.775 7.975 -6.000 1.00 84.19 123 GLN A O 1
ATOM 956 N N . VAL A 1 124 ? 12.910 5.744 -5.769 1.00 76.19 124 VAL A N 1
ATOM 957 C CA . VAL A 1 124 ? 14.332 5.661 -6.110 1.00 76.19 124 VAL A CA 1
ATOM 958 C C . VAL A 1 124 ? 14.477 4.780 -7.341 1.00 76.19 124 VAL A C 1
ATOM 960 O O . VAL A 1 124 ? 14.373 3.558 -7.262 1.00 76.19 124 VAL A O 1
ATOM 963 N N . ALA A 1 125 ? 14.714 5.428 -8.481 1.00 64.12 125 ALA A N 1
ATOM 964 C CA . ALA A 1 125 ? 15.396 4.797 -9.598 1.00 64.12 125 ALA A CA 1
ATOM 965 C C . ALA A 1 125 ? 16.886 4.991 -9.353 1.00 64.12 125 ALA A C 1
ATOM 967 O O . ALA A 1 125 ? 17.340 6.137 -9.325 1.00 64.12 125 ALA A O 1
ATOM 968 N N . ASP A 1 126 ? 17.645 3.916 -9.159 1.00 57.84 126 ASP A N 1
ATOM 969 C CA . ASP A 1 126 ? 19.093 4.041 -9.034 1.00 57.84 126 ASP A CA 1
ATOM 970 C C . ASP A 1 126 ? 19.679 4.368 -10.418 1.00 57.84 126 ASP A C 1
ATOM 972 O O . ASP A 1 126 ? 20.076 3.508 -11.210 1.00 57.84 126 ASP A O 1
ATOM 976 N N . MET A 1 127 ? 19.647 5.654 -10.777 1.00 49.28 127 MET A N 1
ATOM 977 C CA . MET A 1 127 ? 20.346 6.180 -11.938 1.00 49.28 127 MET A CA 1
ATOM 978 C C . MET A 1 127 ? 21.829 6.144 -11.601 1.00 49.28 127 MET A C 1
ATOM 980 O O . MET A 1 127 ? 22.409 7.148 -11.194 1.00 49.28 127 MET A O 1
ATOM 984 N N . SER A 1 128 ? 22.446 4.971 -11.754 1.00 47.44 128 SER A N 1
ATOM 985 C CA . SER A 1 128 ? 23.897 4.826 -11.714 1.00 47.44 128 SER A CA 1
ATOM 986 C C . SER A 1 128 ? 24.504 5.850 -12.671 1.00 47.44 128 SER A C 1
ATOM 988 O O . SER A 1 128 ? 24.485 5.664 -13.890 1.00 47.44 128 SER A O 1
ATOM 990 N N . TYR A 1 129 ? 24.992 6.947 -12.086 1.00 39.91 129 TYR A N 1
ATOM 991 C CA . TYR A 1 129 ? 25.544 8.130 -12.728 1.00 39.91 129 TYR A CA 1
ATOM 992 C C . TYR A 1 129 ? 26.526 7.703 -13.823 1.00 39.91 129 TYR A C 1
ATOM 994 O O . TYR A 1 129 ? 27.709 7.470 -13.578 1.00 39.91 129 TYR A O 1
ATOM 1002 N N . THR A 1 130 ? 26.046 7.585 -15.060 1.00 46.47 130 THR A N 1
ATOM 1003 C CA . THR A 1 130 ? 26.882 7.648 -16.260 1.00 46.47 130 THR A CA 1
ATOM 1004 C C . THR A 1 130 ? 27.168 9.115 -16.517 1.00 46.47 130 THR A C 1
ATOM 1006 O O . THR A 1 130 ? 26.792 9.678 -17.538 1.00 46.47 130 THR A O 1
ATOM 1009 N N . GLY A 1 131 ? 27.830 9.754 -15.552 1.00 36.84 131 GLY A N 1
ATOM 1010 C CA . GLY A 1 131 ? 28.670 10.886 -15.873 1.00 36.84 131 GLY A CA 1
ATOM 1011 C C . GLY A 1 131 ? 29.753 10.342 -16.786 1.00 36.84 131 GLY A C 1
ATOM 1012 O O . GLY A 1 131 ? 30.661 9.649 -16.329 1.00 36.84 131 GLY A O 1
ATOM 1013 N N . ASN A 1 132 ? 29.608 10.594 -18.084 1.00 37.78 132 ASN A N 1
ATOM 1014 C CA . ASN A 1 132 ? 30.693 10.463 -19.039 1.00 37.78 132 ASN A CA 1
ATOM 1015 C C . ASN A 1 132 ? 31.794 11.435 -18.598 1.00 37.78 132 ASN A C 1
ATOM 1017 O O . ASN A 1 132 ? 31.835 12.580 -19.041 1.00 37.78 132 ASN A O 1
ATOM 1021 N N . PHE A 1 133 ? 32.675 10.996 -17.700 1.00 40.22 133 PHE A N 1
ATOM 1022 C CA . PHE A 1 133 ? 33.982 11.616 -17.561 1.00 40.22 133 PHE A CA 1
ATOM 1023 C C . PHE A 1 133 ? 34.750 11.259 -18.832 1.00 40.22 133 PHE A C 1
ATOM 1025 O O . PHE A 1 133 ? 35.373 10.205 -18.934 1.00 40.22 133 PHE A O 1
ATOM 1032 N N . VAL A 1 134 ? 34.655 12.134 -19.833 1.00 45.75 134 VAL A N 1
ATOM 1033 C CA . VAL A 1 134 ? 35.649 12.214 -20.901 1.00 45.75 134 VAL A CA 1
ATOM 1034 C C . VAL A 1 134 ? 36.898 12.811 -20.254 1.00 45.75 134 VAL A C 1
ATOM 1036 O O . VAL A 1 134 ? 37.103 14.018 -20.244 1.00 45.75 134 VAL A O 1
ATOM 1039 N N . GLY A 1 135 ? 37.669 11.949 -19.604 1.00 42.09 135 GLY A N 1
ATOM 1040 C CA . GLY A 1 135 ? 38.991 12.236 -19.072 1.00 42.09 135 GLY A CA 1
ATOM 1041 C C . GLY A 1 135 ? 39.872 11.063 -19.457 1.00 42.09 135 GLY A C 1
ATOM 1042 O O . GLY A 1 135 ? 39.609 9.933 -19.055 1.00 42.09 135 GLY A O 1
ATOM 1043 N N . GLU A 1 136 ? 40.833 11.332 -20.330 1.00 46.03 136 GLU A N 1
ATOM 1044 C CA . GLU A 1 136 ? 41.755 10.368 -20.914 1.00 46.03 136 GLU A CA 1
ATOM 1045 C C . GLU A 1 136 ? 42.381 9.407 -19.891 1.00 46.03 136 GLU A C 1
ATOM 1047 O O . GLU A 1 136 ? 42.769 9.795 -18.794 1.00 46.03 136 GLU A O 1
ATOM 1052 N N . ALA A 1 137 ? 42.547 8.162 -20.350 1.00 48.94 137 ALA A N 1
ATOM 1053 C CA . ALA A 1 137 ? 43.474 7.146 -19.860 1.00 48.94 137 ALA A CA 1
ATOM 1054 C C . ALA A 1 137 ? 43.317 6.688 -18.396 1.00 48.94 137 ALA A C 1
ATOM 1056 O O . ALA A 1 137 ? 43.921 7.236 -17.483 1.00 48.94 137 ALA A O 1
ATOM 1057 N N . THR A 1 138 ? 42.650 5.550 -18.180 1.00 40.97 138 THR A N 1
ATOM 1058 C CA . THR A 1 138 ? 43.304 4.283 -17.774 1.00 40.97 138 THR A CA 1
ATOM 1059 C C . THR A 1 138 ? 42.274 3.200 -17.439 1.00 40.97 138 THR A C 1
ATOM 1061 O O . THR A 1 138 ? 41.343 3.411 -16.674 1.00 40.97 138 THR A O 1
ATOM 1064 N N . SER A 1 139 ? 42.528 2.016 -18.000 1.00 39.50 139 SER A N 1
ATOM 1065 C CA . SER A 1 139 ? 42.159 0.688 -17.498 1.00 39.50 139 SER A CA 1
ATOM 1066 C C . SER A 1 139 ? 40.675 0.314 -17.405 1.00 39.50 139 SER A C 1
ATOM 1068 O O . SER A 1 139 ? 39.889 0.844 -16.629 1.00 39.50 139 SER A O 1
ATOM 1070 N N . ALA A 1 140 ? 40.339 -0.715 -18.185 1.00 49.59 140 ALA A N 1
ATOM 1071 C CA . ALA A 1 140 ? 39.082 -1.441 -18.181 1.00 49.59 140 ALA A CA 1
ATOM 1072 C C . ALA A 1 140 ? 38.680 -1.883 -16.765 1.00 49.59 140 ALA A C 1
ATOM 1074 O O . ALA A 1 140 ? 39.150 -2.895 -16.247 1.00 49.59 140 ALA A O 1
ATOM 1075 N N . VAL A 1 141 ? 37.767 -1.135 -16.154 1.00 41.84 141 VAL A N 1
ATOM 1076 C CA . VAL A 1 141 ? 36.937 -1.645 -15.069 1.00 41.84 141 VAL A CA 1
ATOM 1077 C C . VAL A 1 141 ? 35.713 -2.245 -15.742 1.00 41.84 141 VAL A C 1
ATOM 1079 O O . VAL A 1 141 ? 34.864 -1.510 -16.247 1.00 41.84 141 VAL A O 1
ATOM 1082 N N . ASN A 1 142 ? 35.642 -3.578 -15.775 1.00 44.75 142 ASN A N 1
ATOM 1083 C CA . ASN A 1 142 ? 34.391 -4.299 -15.995 1.00 44.75 142 ASN A CA 1
ATOM 1084 C C . ASN A 1 142 ? 33.396 -3.824 -14.931 1.00 44.75 142 ASN A C 1
ATOM 1086 O O . ASN A 1 142 ? 33.377 -4.316 -13.806 1.00 44.75 142 ASN A O 1
ATOM 1090 N N . LYS A 1 143 ? 32.607 -2.805 -15.273 1.00 41.88 143 LYS A N 1
ATOM 1091 C CA . LYS A 1 143 ? 31.390 -2.467 -14.552 1.00 41.88 143 LYS A CA 1
ATOM 1092 C C . LYS A 1 143 ? 30.314 -3.386 -15.101 1.00 41.88 143 LYS A C 1
ATOM 1094 O O . LYS A 1 143 ? 29.566 -2.992 -15.995 1.00 41.88 143 LYS A O 1
ATOM 1099 N N . ASP A 1 144 ? 30.230 -4.588 -14.543 1.00 40.50 144 ASP A N 1
ATOM 1100 C CA . ASP A 1 144 ? 28.936 -5.246 -14.428 1.00 40.50 144 ASP A CA 1
ATOM 1101 C C . ASP A 1 144 ? 28.064 -4.297 -13.602 1.00 40.50 144 ASP A C 1
ATOM 1103 O O . ASP A 1 144 ? 28.107 -4.266 -12.373 1.00 40.50 144 ASP A O 1
ATOM 1107 N N . LYS A 1 145 ? 27.354 -3.399 -14.292 1.00 47.56 145 LYS A N 1
ATOM 1108 C CA . LYS A 1 145 ? 26.241 -2.667 -13.703 1.00 47.56 145 LYS A CA 1
ATOM 1109 C C . LYS A 1 145 ? 25.194 -3.732 -13.405 1.00 47.56 145 LYS A C 1
ATOM 1111 O O . LYS A 1 145 ? 24.395 -4.057 -14.282 1.00 47.56 145 LYS A O 1
ATOM 1116 N N . GLU A 1 146 ? 25.230 -4.300 -12.201 1.00 52.94 146 GLU A N 1
ATOM 1117 C CA . GLU A 1 146 ? 24.074 -4.996 -11.647 1.00 52.94 146 GLU A CA 1
ATOM 1118 C C . GLU A 1 146 ? 22.878 -4.067 -11.862 1.00 52.94 146 GLU A C 1
ATOM 1120 O O . GLU A 1 146 ? 22.863 -2.930 -11.384 1.00 52.94 146 GLU A O 1
ATOM 1125 N N . LYS A 1 147 ? 21.930 -4.498 -12.697 1.00 55.69 147 LYS A N 1
ATOM 1126 C CA . LYS A 1 147 ? 20.667 -3.791 -12.867 1.00 55.69 147 LYS A CA 1
ATOM 1127 C C . LYS A 1 147 ? 19.979 -3.873 -11.506 1.00 55.69 147 LYS A C 1
ATOM 1129 O O . LYS A 1 147 ? 19.503 -4.937 -11.130 1.00 55.69 147 LYS A O 1
ATOM 1134 N N . GLN A 1 148 ? 20.031 -2.790 -10.743 1.00 57.56 148 GLN A N 1
ATOM 1135 C CA . GLN A 1 148 ? 19.428 -2.725 -9.419 1.00 57.56 148 GLN A CA 1
ATOM 1136 C C . GLN A 1 148 ? 17.938 -2.432 -9.541 1.00 57.56 148 GLN A C 1
ATOM 1138 O O . GLN A 1 148 ? 17.507 -1.690 -10.427 1.00 57.56 148 GLN A O 1
ATOM 1143 N N . ASP A 1 149 ? 17.159 -3.042 -8.656 1.00 70.44 149 ASP A N 1
ATOM 1144 C CA . ASP A 1 149 ? 15.710 -2.927 -8.684 1.00 70.44 149 ASP A CA 1
ATOM 1145 C C . ASP A 1 149 ? 15.243 -1.509 -8.340 1.00 70.44 149 ASP A C 1
ATOM 1147 O O . ASP A 1 149 ? 15.827 -0.802 -7.516 1.00 70.44 149 ASP A O 1
ATOM 1151 N N . TYR A 1 150 ? 14.140 -1.102 -8.959 1.00 81.00 150 TYR A N 1
ATOM 1152 C CA . TYR A 1 150 ? 13.496 0.170 -8.661 1.00 81.00 150 TYR A CA 1
ATOM 1153 C C . TYR A 1 150 ? 12.617 0.021 -7.414 1.00 81.00 150 TYR A C 1
ATOM 1155 O O . TYR A 1 150 ? 11.728 -0.831 -7.382 1.00 81.00 150 TYR A O 1
ATOM 1163 N N . GLU A 1 151 ? 12.815 0.867 -6.397 1.00 87.62 151 GLU A N 1
ATOM 1164 C CA . GLU A 1 151 ? 12.051 0.814 -5.142 1.00 87.62 151 GLU A CA 1
ATOM 1165 C C . GLU A 1 151 ? 11.125 2.029 -4.994 1.00 87.62 151 GLU A C 1
ATOM 1167 O O . GLU A 1 151 ? 11.548 3.187 -5.101 1.00 87.62 151 GLU A O 1
ATOM 1172 N N . ALA A 1 152 ? 9.865 1.763 -4.648 1.00 90.25 152 ALA A N 1
ATOM 1173 C CA . ALA A 1 152 ? 8.885 2.786 -4.307 1.00 90.25 152 ALA A CA 1
ATOM 1174 C C . ALA A 1 152 ? 8.207 2.504 -2.964 1.00 90.25 152 ALA A C 1
ATOM 1176 O O . ALA A 1 152 ? 7.966 1.352 -2.593 1.00 90.25 152 ALA A O 1
ATOM 1177 N N . GLN A 1 153 ? 7.868 3.570 -2.239 1.00 92.94 153 GLN A N 1
ATOM 1178 C CA . GLN A 1 153 ? 7.062 3.496 -1.025 1.00 92.94 153 GLN A CA 1
ATOM 1179 C C . GLN A 1 153 ? 5.918 4.505 -1.076 1.00 92.94 153 GLN A C 1
ATOM 1181 O O . GLN A 1 153 ? 6.132 5.693 -1.334 1.00 92.94 153 GLN A O 1
ATOM 1186 N N . ILE A 1 154 ? 4.712 4.023 -0.790 1.00 92.62 154 ILE A N 1
ATOM 1187 C CA . ILE A 1 154 ? 3.482 4.813 -0.738 1.00 92.62 154 ILE A CA 1
ATOM 1188 C C . ILE A 1 154 ? 2.943 4.766 0.687 1.00 92.62 154 ILE A C 1
ATOM 1190 O O . ILE A 1 154 ? 2.783 3.694 1.268 1.00 92.62 154 ILE A O 1
ATOM 1194 N N . MET A 1 155 ? 2.657 5.933 1.246 1.00 93.88 155 MET A N 1
ATOM 1195 C CA . MET A 1 155 ? 2.047 6.106 2.555 1.00 93.88 155 MET A CA 1
ATOM 1196 C C . MET A 1 155 ? 0.559 6.403 2.393 1.00 93.88 155 MET A C 1
ATOM 1198 O O . MET A 1 155 ? 0.180 7.308 1.656 1.00 93.88 155 MET A O 1
ATOM 1202 N N . ILE A 1 156 ? -0.275 5.670 3.121 1.00 92.12 156 ILE A N 1
ATOM 1203 C CA . ILE A 1 156 ? -1.726 5.844 3.164 1.00 92.12 156 ILE A CA 1
ATOM 1204 C C . ILE A 1 156 ? -2.110 6.163 4.602 1.00 92.12 156 ILE A C 1
ATOM 1206 O O . ILE A 1 156 ? -1.846 5.368 5.503 1.00 92.12 156 ILE A O 1
ATOM 1210 N N . ARG A 1 157 ? -2.756 7.303 4.827 1.00 90.31 157 ARG A N 1
ATOM 1211 C CA . ARG A 1 157 ? -3.215 7.733 6.149 1.00 90.31 157 ARG A CA 1
ATOM 1212 C C . ARG A 1 157 ? -4.733 7.802 6.197 1.00 90.31 157 ARG A C 1
ATOM 1214 O O . ARG A 1 157 ? -5.352 8.347 5.288 1.00 90.31 157 ARG A O 1
ATOM 1221 N N . GLY A 1 158 ? -5.327 7.258 7.254 1.00 87.12 158 GLY A N 1
ATOM 1222 C CA . GLY A 1 158 ? -6.777 7.256 7.462 1.00 87.12 158 GLY A CA 1
ATOM 1223 C C . GLY A 1 158 ? -7.152 7.407 8.930 1.00 87.12 158 GLY A C 1
ATOM 1224 O O . GLY A 1 158 ? -6.322 7.207 9.814 1.00 87.12 158 GLY A O 1
ATOM 1225 N N . ALA A 1 159 ? -8.405 7.764 9.199 1.00 83.69 159 ALA A N 1
ATOM 1226 C CA . ALA A 1 159 ? -8.937 7.805 10.559 1.00 83.69 159 ALA A CA 1
ATOM 1227 C C . ALA A 1 159 ? -9.099 6.385 11.130 1.00 83.69 159 ALA A C 1
ATOM 1229 O O . ALA A 1 159 ? -9.512 5.470 10.417 1.00 83.69 159 ALA A O 1
ATOM 1230 N N . MET A 1 160 ? -8.789 6.199 12.415 1.00 73.88 160 MET A N 1
ATOM 1231 C CA . MET A 1 160 ? -9.204 4.996 13.142 1.00 73.88 160 MET A CA 1
ATOM 1232 C C . MET A 1 160 ? -10.720 5.051 13.394 1.00 73.88 160 MET A C 1
ATOM 1234 O O . MET A 1 160 ? -11.249 6.134 13.645 1.00 73.88 160 MET A O 1
ATOM 1238 N N . LEU A 1 161 ? -11.402 3.904 13.296 1.00 59.88 161 LEU A N 1
ATOM 1239 C CA . LEU A 1 161 ? -12.862 3.765 13.424 1.00 59.88 161 LEU A CA 1
ATOM 1240 C C . LEU A 1 161 ? -13.239 2.974 14.672 1.00 59.88 161 LEU A C 1
ATOM 1242 O O . LEU A 1 161 ? -12.673 1.873 14.851 1.00 59.88 161 LEU A O 1
#

Radius of gyration: 22.72 Å; Cα contacts (8 Å, |Δi|>4): 181; chains: 1; bounding box: 57×64×53 Å